Protein AF-A0A321LEB4-F1 (afdb_monomer)

Structure (mmCIF, N/CA/C/O backbone):
data_AF-A0A321LEB4-F1
#
_entry.id   AF-A0A321LEB4-F1
#
loop_
_atom_site.group_PDB
_atom_site.id
_atom_site.type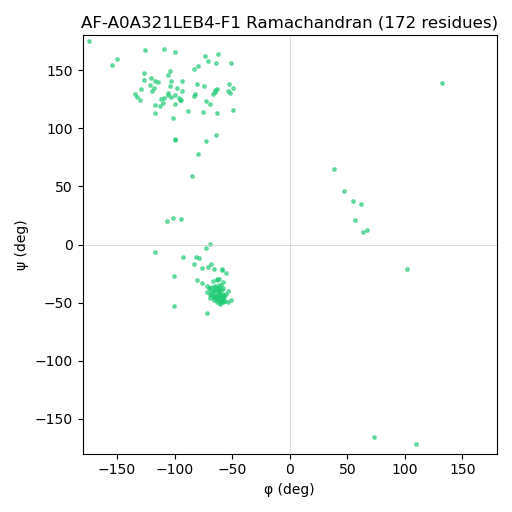_symbol
_atom_site.label_atom_id
_atom_site.label_alt_id
_atom_site.label_comp_id
_atom_site.label_asym_id
_atom_site.label_entity_id
_atom_site.label_seq_id
_atom_site.pdbx_PDB_ins_code
_atom_site.Cartn_x
_atom_site.Cartn_y
_atom_site.Cartn_z
_atom_site.occupancy
_atom_site.B_iso_or_equiv
_atom_site.auth_seq_id
_atom_site.auth_comp_id
_atom_site.auth_asym_id
_atom_site.auth_atom_id
_atom_site.pdbx_PDB_model_num
ATOM 1 N N . MET A 1 1 ? -41.331 -5.964 29.741 1.00 50.44 1 MET A N 1
ATOM 2 C CA . MET A 1 1 ? -40.572 -6.857 28.826 1.00 50.44 1 MET A CA 1
ATOM 3 C C . MET A 1 1 ? -39.712 -6.114 27.788 1.00 50.44 1 MET A C 1
ATOM 5 O O . MET A 1 1 ? -38.635 -6.609 27.484 1.00 50.44 1 MET A O 1
ATOM 9 N N . ALA A 1 2 ? -40.085 -4.915 27.310 1.00 57.81 2 ALA A N 1
ATOM 10 C CA . ALA A 1 2 ? -39.322 -4.155 26.299 1.00 57.81 2 ALA A CA 1
ATOM 11 C C . ALA A 1 2 ? -37.857 -3.811 26.677 1.00 57.81 2 ALA A C 1
ATOM 13 O O . ALA A 1 2 ? -36.951 -4.031 25.876 1.00 57.81 2 ALA A O 1
ATOM 14 N N . LYS A 1 3 ? -37.593 -3.377 27.922 1.00 57.91 3 LYS A N 1
ATOM 15 C CA . LYS A 1 3 ? -36.236 -3.005 28.388 1.00 57.91 3 LYS A CA 1
ATOM 16 C C . LYS A 1 3 ? -35.222 -4.164 28.379 1.00 57.91 3 LYS A C 1
ATOM 18 O O . LYS A 1 3 ? -34.035 -3.940 28.164 1.00 57.91 3 LYS A O 1
ATOM 23 N N . LYS A 1 4 ? -35.676 -5.413 28.573 1.00 61.53 4 LYS A N 1
ATOM 24 C CA . LYS A 1 4 ? -34.812 -6.614 28.557 1.00 61.53 4 LYS A CA 1
ATOM 25 C C . LYS A 1 4 ? -34.299 -6.918 27.140 1.00 61.53 4 LYS A C 1
ATOM 27 O O . LYS A 1 4 ? -33.137 -7.284 26.975 1.00 61.53 4 LYS A O 1
ATOM 32 N N . ASN A 1 5 ? -35.139 -6.698 26.124 1.00 71.56 5 ASN A N 1
ATOM 33 C CA . ASN A 1 5 ? -34.775 -6.869 24.713 1.00 71.56 5 ASN A CA 1
ATOM 34 C C . ASN A 1 5 ? -33.826 -5.774 24.215 1.00 71.56 5 ASN A C 1
ATOM 36 O O . ASN A 1 5 ? -32.919 -6.054 23.431 1.00 71.56 5 ASN A O 1
ATOM 40 N N . GLU A 1 6 ? -33.991 -4.543 24.695 1.00 78.44 6 GLU A N 1
ATOM 41 C CA . GLU A 1 6 ? -33.087 -3.441 24.365 1.00 78.44 6 GLU A CA 1
ATOM 42 C C . GLU A 1 6 ? -31.679 -3.672 24.936 1.00 78.44 6 GLU A C 1
ATOM 44 O O . GLU A 1 6 ? -30.694 -3.587 24.201 1.00 78.44 6 GLU A O 1
ATOM 49 N N . PHE A 1 7 ? -31.582 -4.087 26.204 1.00 83.56 7 PHE A N 1
ATOM 50 C CA . PHE A 1 7 ? -30.306 -4.438 26.833 1.00 83.56 7 PHE A CA 1
ATOM 51 C C . PHE A 1 7 ? -29.596 -5.591 26.112 1.00 83.56 7 PHE A C 1
ATOM 53 O O . PHE A 1 7 ? -28.397 -5.513 25.839 1.00 83.56 7 PHE A O 1
ATOM 60 N N . ALA A 1 8 ? -30.333 -6.642 25.736 1.00 85.06 8 ALA A N 1
ATOM 61 C CA . ALA A 1 8 ? -29.781 -7.754 24.964 1.00 85.06 8 ALA A CA 1
ATOM 62 C C . ALA A 1 8 ? -29.238 -7.296 23.596 1.00 85.06 8 ALA A C 1
ATOM 64 O O . ALA A 1 8 ? -28.175 -7.751 23.160 1.00 85.06 8 ALA A O 1
ATOM 65 N N . ARG A 1 9 ? -29.925 -6.351 22.936 1.00 85.88 9 ARG A N 1
ATOM 66 C CA . ARG A 1 9 ? -29.479 -5.758 21.666 1.00 85.88 9 ARG A CA 1
ATOM 67 C C . ARG A 1 9 ? -28.182 -4.968 21.836 1.00 85.88 9 ARG A C 1
ATOM 69 O O . ARG A 1 9 ? -27.260 -5.159 21.042 1.00 85.88 9 ARG A O 1
ATOM 76 N N . VAL A 1 10 ? -28.085 -4.147 22.882 1.00 86.94 10 VAL A N 1
ATOM 77 C CA . VAL A 1 10 ? -26.872 -3.375 23.197 1.00 86.94 10 VAL A CA 1
ATOM 78 C C . VAL A 1 10 ? -25.701 -4.305 23.513 1.00 86.94 10 VAL A C 1
ATOM 80 O O . VAL A 1 10 ? -24.636 -4.156 22.920 1.00 86.94 10 VAL A O 1
ATOM 83 N N . ILE A 1 11 ? -25.892 -5.326 24.357 1.00 87.31 11 ILE A N 1
ATOM 84 C CA . ILE A 1 11 ? -24.835 -6.298 24.692 1.00 87.31 11 ILE A CA 1
ATOM 85 C C . ILE A 1 11 ? -24.331 -7.019 23.437 1.00 87.31 11 ILE A C 1
ATOM 87 O O . ILE A 1 11 ? -23.121 -7.167 23.248 1.00 87.31 11 ILE A O 1
ATOM 91 N N . ARG A 1 12 ? -25.235 -7.444 22.545 1.00 84.75 12 ARG A N 1
ATOM 92 C CA . ARG A 1 12 ? -24.851 -8.059 21.267 1.00 84.75 12 ARG A CA 1
ATOM 93 C C . ARG A 1 12 ? -24.039 -7.092 20.405 1.00 84.75 12 ARG A C 1
ATOM 95 O O . ARG A 1 12 ? -23.019 -7.494 19.850 1.00 84.75 12 ARG A O 1
ATOM 102 N N . GLN A 1 13 ? -24.459 -5.834 20.311 1.00 86.44 13 GLN A N 1
ATOM 103 C CA . GLN A 1 13 ? -23.752 -4.814 19.540 1.00 86.44 13 GLN A CA 1
ATOM 104 C C . GLN A 1 13 ? -22.354 -4.535 20.106 1.00 86.44 13 GLN A C 1
ATOM 106 O O . GLN A 1 13 ? -21.388 -4.524 19.345 1.00 86.44 13 GLN A O 1
ATOM 111 N N . VAL A 1 14 ? -22.224 -4.402 21.429 1.00 86.38 14 VAL A N 1
ATOM 112 C CA . VAL A 1 14 ? -20.930 -4.229 22.101 1.00 86.38 14 VAL A CA 1
ATOM 113 C C . VAL A 1 14 ? -20.020 -5.421 21.817 1.00 86.38 14 VAL A C 1
ATOM 115 O O . VAL A 1 14 ? -18.898 -5.221 21.371 1.00 86.38 14 VAL A O 1
ATOM 118 N N . ARG A 1 15 ? -20.502 -6.664 21.967 1.00 87.19 15 ARG A N 1
ATOM 119 C CA . ARG A 1 15 ? -19.704 -7.870 21.666 1.00 87.19 15 ARG A CA 1
ATOM 120 C C . ARG A 1 15 ? -19.185 -7.888 20.226 1.00 87.19 15 ARG A C 1
ATOM 122 O O . ARG A 1 15 ? -18.016 -8.205 20.009 1.00 87.19 15 ARG A O 1
ATOM 129 N N . VAL A 1 16 ? -20.027 -7.520 19.257 1.00 83.62 16 VAL A N 1
ATOM 130 C CA . VAL A 1 16 ? -19.623 -7.398 17.846 1.00 83.62 16 VAL A CA 1
ATOM 131 C C . VAL A 1 16 ? -18.531 -6.339 17.694 1.00 83.62 16 VAL A C 1
ATOM 133 O O . VAL A 1 16 ? -17.490 -6.627 17.110 1.00 83.62 16 VAL A O 1
ATOM 136 N N . MET A 1 17 ? -18.716 -5.150 18.273 1.00 82.94 17 MET A N 1
ATOM 137 C CA . MET A 1 17 ? -17.742 -4.056 18.193 1.00 82.94 17 MET A CA 1
ATOM 138 C C . MET A 1 17 ? -16.400 -4.417 18.841 1.00 82.94 17 MET A C 1
ATOM 140 O O . MET A 1 17 ? -15.348 -4.160 18.257 1.00 82.94 17 MET A O 1
ATOM 144 N N . THR A 1 18 ? -16.410 -5.064 20.008 1.00 82.56 18 THR A N 1
ATOM 145 C CA . THR A 1 18 ? -15.187 -5.497 20.697 1.00 82.56 18 THR A CA 1
ATOM 146 C C . THR A 1 18 ? -14.449 -6.574 19.898 1.00 82.56 18 THR A C 1
ATOM 148 O O . THR A 1 18 ? -13.221 -6.535 19.795 1.00 82.56 18 THR A O 1
ATOM 151 N N . GLY A 1 19 ? -15.184 -7.504 19.277 1.00 80.75 19 GLY A N 1
ATOM 152 C CA . GLY A 1 19 ? -14.623 -8.513 18.376 1.00 80.75 19 GLY A CA 1
ATOM 153 C C . GLY A 1 19 ? -14.011 -7.910 17.107 1.00 80.75 19 GLY A C 1
ATOM 154 O O . GLY A 1 19 ? -12.892 -8.268 16.735 1.00 80.75 19 GLY A O 1
ATOM 155 N N . GLU A 1 20 ? -14.695 -6.953 16.471 1.00 81.25 20 GLU A N 1
ATOM 156 C CA . GLU A 1 20 ? -14.175 -6.204 15.316 1.00 81.25 20 GLU A CA 1
ATOM 157 C C . GLU A 1 20 ? -12.897 -5.434 15.681 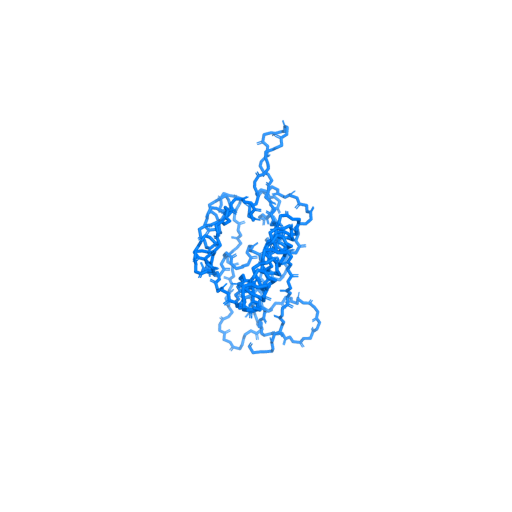1.00 81.25 20 GLU A C 1
ATOM 159 O O . GLU A 1 20 ? -11.892 -5.527 14.973 1.00 81.25 20 GLU A O 1
ATOM 164 N N . ALA A 1 21 ? -12.897 -4.735 16.820 1.00 77.75 21 ALA A N 1
ATOM 165 C CA . ALA A 1 21 ? -11.741 -3.988 17.306 1.00 77.75 21 ALA A CA 1
ATOM 166 C C . ALA A 1 21 ? -10.546 -4.899 17.626 1.00 77.75 21 ALA A C 1
ATOM 168 O O . ALA A 1 21 ? -9.397 -4.538 17.370 1.00 77.75 21 ALA A O 1
ATOM 169 N N . ARG A 1 22 ? -10.786 -6.095 18.179 1.00 80.75 22 ARG A N 1
ATOM 170 C CA . ARG A 1 22 ? -9.736 -7.100 18.395 1.00 80.75 22 ARG A CA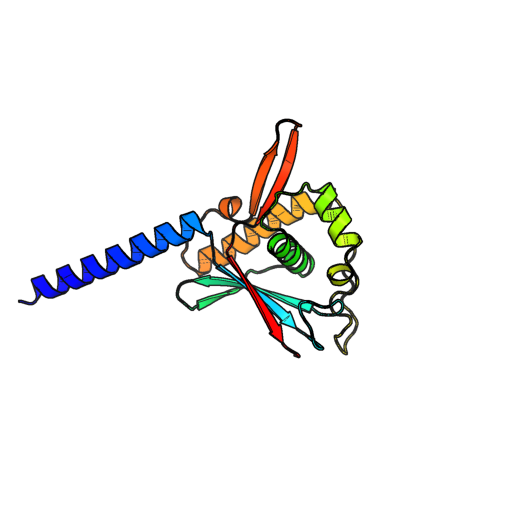 1
ATOM 171 C C . ARG A 1 22 ? -9.134 -7.569 17.068 1.00 80.75 22 ARG A C 1
ATOM 173 O O . ARG A 1 22 ? -7.919 -7.485 16.912 1.00 80.75 22 ARG A O 1
ATOM 180 N N . ARG A 1 23 ? -9.964 -7.952 16.090 1.00 79.56 23 ARG A N 1
ATOM 181 C CA . ARG A 1 23 ? -9.484 -8.374 14.761 1.00 79.56 23 ARG A CA 1
ATOM 182 C C . ARG A 1 23 ? -8.671 -7.283 14.069 1.00 79.56 23 ARG A C 1
ATOM 184 O O . ARG A 1 23 ? -7.582 -7.561 13.586 1.00 79.56 23 ARG A O 1
ATOM 191 N N . LEU A 1 24 ? -9.145 -6.035 14.076 1.00 79.88 24 LEU A N 1
ATOM 192 C CA . LEU A 1 24 ? -8.410 -4.909 13.487 1.00 79.88 24 LEU A CA 1
ATOM 193 C C . LEU A 1 24 ? -7.038 -4.692 14.144 1.00 79.88 24 LEU A C 1
ATOM 195 O O . LEU A 1 24 ? -6.079 -4.343 13.456 1.00 79.88 24 LEU A O 1
ATOM 199 N N . ARG A 1 25 ? -6.914 -4.928 15.457 1.00 77.19 25 ARG A N 1
ATOM 200 C CA . ARG A 1 25 ? -5.625 -4.846 16.167 1.00 77.19 25 ARG A CA 1
ATOM 201 C C . ARG A 1 25 ? -4.667 -5.970 15.766 1.00 77.19 25 ARG A C 1
ATOM 203 O O . ARG A 1 25 ? -3.485 -5.699 15.528 1.00 77.19 25 ARG A O 1
ATOM 210 N N . GLU A 1 26 ? -5.177 -7.195 15.664 1.00 78.38 26 GLU A N 1
ATOM 211 C CA . GLU A 1 26 ? -4.403 -8.398 15.335 1.00 78.38 26 GLU A CA 1
ATOM 212 C C . GLU A 1 26 ? -3.977 -8.410 13.857 1.00 78.38 26 GLU A C 1
ATOM 214 O O . GLU A 1 26 ? -2.785 -8.389 13.555 1.00 78.38 26 GLU A O 1
ATOM 219 N N . THR A 1 27 ? -4.932 -8.360 12.924 1.00 73.50 27 THR A N 1
ATOM 220 C CA . THR A 1 27 ? -4.675 -8.549 11.484 1.00 73.50 27 THR A CA 1
ATOM 221 C C . THR A 1 27 ? -4.422 -7.252 10.717 1.00 73.50 27 THR A C 1
ATOM 223 O O . THR A 1 27 ? -4.019 -7.288 9.555 1.00 73.50 27 THR A O 1
ATOM 226 N N . GLY A 1 28 ? -4.670 -6.096 11.336 1.00 83.94 28 GLY A N 1
ATOM 227 C CA . GLY A 1 28 ? -4.731 -4.821 10.625 1.00 83.94 28 GLY A CA 1
ATOM 228 C C . GLY A 1 28 ? -6.010 -4.686 9.796 1.00 83.94 28 GLY A C 1
ATOM 229 O O . GLY A 1 28 ? -6.976 -5.439 9.962 1.00 83.94 28 GLY A O 1
ATOM 230 N N . ILE A 1 29 ? -6.019 -3.702 8.898 1.00 91.31 29 ILE A N 1
ATOM 231 C CA . ILE A 1 29 ? -7.137 -3.483 7.976 1.00 91.31 29 ILE A CA 1
ATOM 232 C C . ILE A 1 29 ? -7.195 -4.582 6.908 1.00 91.31 29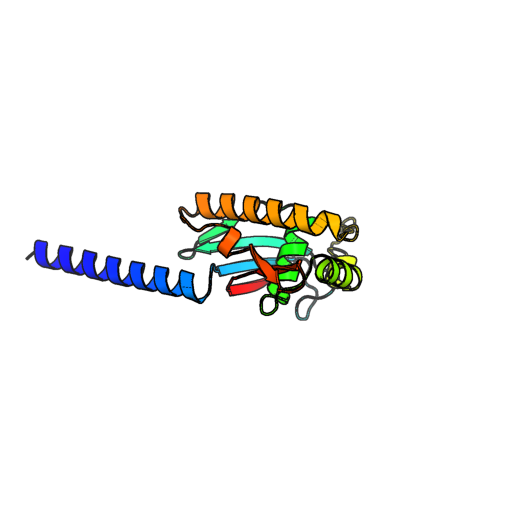 ILE A C 1
ATOM 234 O O . ILE A 1 29 ? -6.195 -5.237 6.618 1.00 91.31 29 ILE A O 1
ATOM 238 N N . ARG A 1 30 ? -8.368 -4.773 6.300 1.00 94.81 30 ARG A N 1
ATOM 239 C CA . ARG A 1 30 ? -8.508 -5.624 5.114 1.00 94.81 30 ARG A CA 1
ATOM 240 C C . ARG A 1 30 ? -8.395 -4.781 3.859 1.00 94.81 30 ARG A C 1
ATOM 242 O O . ARG A 1 30 ? -9.071 -3.758 3.756 1.00 94.81 30 ARG A O 1
ATOM 249 N N . LEU A 1 31 ? -7.579 -5.237 2.923 1.00 96.50 31 LEU A N 1
ATOM 250 C CA . LEU A 1 31 ? -7.367 -4.616 1.630 1.00 96.50 31 LEU A CA 1
ATOM 251 C C . LEU A 1 31 ? -7.817 -5.540 0.511 1.00 96.50 31 LEU A C 1
ATOM 253 O O . LEU A 1 31 ? -7.581 -6.748 0.552 1.00 96.50 31 LEU A O 1
ATOM 257 N N . LEU A 1 32 ? -8.435 -4.937 -0.494 1.00 97.38 32 LEU A N 1
ATOM 258 C CA . LEU A 1 32 ? -8.671 -5.540 -1.792 1.00 97.38 32 LEU A CA 1
ATOM 259 C C . LEU A 1 32 ? -7.809 -4.801 -2.808 1.00 97.38 32 LEU A C 1
ATOM 261 O O . LEU A 1 32 ? -7.901 -3.577 -2.913 1.00 97.38 32 LEU A O 1
ATOM 265 N N . ILE A 1 33 ? -6.983 -5.534 -3.542 1.00 97.12 33 ILE A N 1
ATOM 266 C CA . ILE A 1 33 ? -6.231 -5.011 -4.679 1.00 97.12 33 ILE A CA 1
ATOM 267 C C . ILE A 1 33 ? -6.832 -5.642 -5.927 1.00 97.12 33 ILE A C 1
ATOM 269 O O . ILE A 1 33 ? -6.910 -6.867 -6.017 1.00 97.12 33 ILE A O 1
ATOM 273 N N . ARG A 1 34 ? -7.309 -4.810 -6.857 1.00 95.94 34 ARG A N 1
ATOM 274 C CA . ARG A 1 34 ? -7.835 -5.304 -8.134 1.00 95.94 34 ARG A CA 1
ATOM 275 C C . ARG A 1 34 ? -6.789 -5.149 -9.213 1.00 95.94 34 ARG A C 1
ATOM 277 O O . ARG A 1 34 ? -6.255 -4.051 -9.390 1.00 95.94 34 ARG A O 1
ATOM 284 N N . HIS A 1 35 ? -6.537 -6.234 -9.922 1.00 94.19 35 HIS A N 1
ATOM 285 C CA . HIS A 1 35 ? -5.769 -6.253 -11.152 1.00 94.19 35 HIS A CA 1
ATOM 286 C C . HIS A 1 35 ? -6.726 -6.436 -12.332 1.00 94.19 35 HIS A C 1
ATOM 288 O O . HIS A 1 35 ? -7.745 -7.113 -12.194 1.00 94.19 35 HIS A O 1
ATOM 294 N N . ARG A 1 36 ? -6.409 -5.817 -13.467 1.00 90.62 36 ARG A N 1
ATOM 295 C CA . ARG A 1 36 ? -7.140 -5.952 -14.731 1.00 90.62 36 ARG A CA 1
ATOM 296 C C . ARG A 1 36 ? -6.218 -6.372 -15.873 1.00 90.62 36 ARG A C 1
ATOM 298 O O . ARG A 1 36 ? -4.997 -6.264 -15.743 1.00 90.62 36 ARG A O 1
ATOM 305 N N . PHE A 1 37 ? -6.806 -6.776 -16.999 1.00 89.12 37 PHE A N 1
ATOM 306 C CA . PHE A 1 37 ? -6.105 -7.365 -18.152 1.00 89.12 37 PHE A CA 1
ATOM 307 C C . PHE A 1 37 ? -5.393 -8.679 -17.815 1.00 89.12 37 PHE A C 1
ATOM 309 O O . PHE A 1 37 ? -4.313 -8.987 -18.330 1.00 89.12 37 PHE A O 1
ATOM 316 N N . TRP A 1 38 ? -6.016 -9.446 -16.926 1.00 86.31 38 TRP A N 1
ATOM 317 C CA . TRP A 1 38 ? -5.606 -10.796 -16.590 1.00 86.31 38 TRP A CA 1
ATOM 318 C C . TRP A 1 38 ? -5.758 -11.723 -17.802 1.00 86.31 38 TRP A C 1
ATOM 320 O O . TRP A 1 38 ? -6.796 -11.709 -18.459 1.00 86.31 38 TRP A O 1
ATOM 330 N N . GLN A 1 39 ? -4.723 -12.510 -18.113 1.00 81.06 39 GLN A N 1
ATOM 331 C CA . GLN A 1 39 ? -4.689 -13.373 -19.308 1.00 81.06 39 GLN A CA 1
ATOM 332 C C . GLN A 1 39 ? -4.608 -14.881 -19.005 1.00 81.06 39 GLN A C 1
ATOM 334 O O . GLN A 1 39 ? -4.732 -15.656 -19.952 1.00 81.06 39 GLN A O 1
ATOM 339 N N . ARG A 1 40 ? -4.447 -15.275 -17.722 1.00 74.06 40 ARG A N 1
ATOM 340 C CA . ARG A 1 40 ? -4.440 -16.632 -17.093 1.00 74.06 40 ARG A CA 1
ATOM 341 C C . ARG A 1 40 ? -3.241 -16.780 -16.146 1.00 74.06 40 ARG A C 1
ATOM 343 O O . ARG A 1 40 ? -2.147 -16.402 -16.520 1.00 74.06 40 ARG A O 1
ATOM 350 N N . GLY A 1 41 ? -3.412 -17.391 -14.971 1.00 71.75 41 GLY A N 1
ATOM 351 C CA . GLY A 1 41 ? -2.350 -17.568 -13.955 1.00 71.75 41 GLY A CA 1
ATOM 352 C C . GLY A 1 41 ? -2.563 -16.697 -12.712 1.00 71.75 41 GLY A C 1
ATOM 353 O O . GLY A 1 41 ? -3.617 -16.090 -12.571 1.00 71.75 41 GLY A O 1
ATOM 354 N N . GLU A 1 42 ? -1.600 -16.628 -11.794 1.00 71.06 42 GLU A N 1
ATOM 355 C CA . GLU A 1 42 ? -1.648 -15.688 -10.660 1.00 71.06 42 GLU A CA 1
ATOM 356 C C . GLU A 1 42 ? -0.701 -14.506 -10.925 1.00 71.06 42 GLU A C 1
ATOM 358 O O . GLU A 1 42 ? 0.470 -14.735 -11.220 1.00 71.06 42 GLU A O 1
ATOM 363 N N . CYS A 1 43 ? -1.205 -13.265 -10.822 1.00 74.25 43 CYS A N 1
ATOM 364 C CA . CYS A 1 43 ? -0.451 -11.999 -10.908 1.00 74.25 43 CYS A CA 1
ATOM 365 C C . CYS A 1 43 ? 0.680 -11.981 -11.965 1.00 74.25 43 CYS A C 1
ATOM 367 O O . CYS A 1 43 ? 1.859 -11.870 -11.617 1.00 74.25 43 CYS A O 1
ATOM 369 N N . LEU A 1 44 ? 0.351 -12.085 -13.254 1.00 81.00 44 LEU A N 1
ATOM 370 C CA . LEU A 1 44 ? 1.349 -12.119 -14.324 1.00 81.00 44 LEU A CA 1
ATOM 371 C C . LEU A 1 44 ? 1.834 -10.724 -14.751 1.00 81.00 44 LEU A C 1
ATOM 373 O O . LEU A 1 44 ? 1.074 -9.749 -14.718 1.00 81.00 44 LEU A O 1
ATOM 377 N N . PRO A 1 45 ? 3.085 -10.615 -15.243 1.00 83.06 45 PRO A N 1
ATOM 378 C CA . PRO A 1 45 ? 3.542 -9.417 -15.930 1.00 83.06 45 PRO A CA 1
ATOM 379 C C . PRO A 1 45 ? 2.603 -9.011 -17.065 1.00 83.06 45 PRO A C 1
ATOM 381 O O . PRO A 1 45 ? 2.129 -9.851 -17.828 1.00 83.06 45 PRO A O 1
ATOM 384 N N . GLY A 1 46 ? 2.351 -7.709 -17.186 1.00 81.69 46 GLY A N 1
ATOM 385 C CA . GLY A 1 46 ? 1.415 -7.167 -18.170 1.00 81.69 46 GLY A CA 1
ATOM 386 C C . GLY A 1 46 ? 0.054 -6.779 -17.609 1.00 81.69 46 GLY A C 1
ATOM 387 O O . GLY A 1 46 ? -0.604 -5.919 -18.199 1.00 81.69 46 GLY A O 1
ATOM 388 N N . GLU A 1 47 ? -0.346 -7.327 -16.460 1.00 87.75 47 GLU A N 1
ATOM 389 C CA . GLU A 1 47 ? -1.550 -6.888 -15.751 1.00 87.75 47 GLU A CA 1
ATOM 390 C C . GLU A 1 47 ? -1.427 -5.439 -15.262 1.00 87.75 47 GLU A C 1
ATOM 392 O O . GLU A 1 47 ? -0.334 -4.903 -15.045 1.00 87.75 47 GLU A O 1
ATOM 397 N N . GLU A 1 48 ? -2.573 -4.789 -15.060 1.00 90.94 48 GLU A N 1
ATOM 398 C CA . GLU A 1 48 ? -2.632 -3.482 -14.419 1.00 90.94 48 GLU A CA 1
ATOM 399 C C . GLU A 1 48 ? -3.240 -3.566 -13.020 1.00 90.94 48 GLU A C 1
ATOM 401 O O . GLU A 1 48 ? -4.393 -3.947 -12.860 1.00 90.94 48 GLU A O 1
ATOM 406 N N . VAL A 1 49 ? -2.528 -3.052 -12.011 1.00 93.31 49 VAL A N 1
ATOM 407 C CA . VAL A 1 49 ? -3.125 -2.686 -10.717 1.00 93.31 49 VAL A CA 1
ATOM 408 C C . VAL A 1 49 ? -4.140 -1.546 -10.893 1.00 93.31 49 VAL A C 1
ATOM 410 O O . VAL A 1 49 ? -3.789 -0.362 -10.864 1.00 93.31 49 VAL A O 1
ATOM 413 N N . LEU A 1 50 ? -5.416 -1.898 -11.049 1.00 94.38 50 LEU A N 1
ATOM 414 C CA . LEU A 1 50 ? -6.526 -0.965 -11.235 1.00 94.38 50 LEU A CA 1
ATOM 415 C C . LEU A 1 50 ? -6.701 -0.065 -10.009 1.00 94.38 50 LEU A C 1
ATOM 417 O O . LEU A 1 50 ? -6.817 1.152 -10.140 1.00 94.38 50 LEU A O 1
ATOM 421 N N . GLY A 1 51 ? -6.665 -0.635 -8.806 1.00 96.50 51 GLY A N 1
ATOM 422 C CA . GLY A 1 51 ? -6.896 0.131 -7.587 1.00 96.50 51 GLY A CA 1
ATOM 423 C C . GLY A 1 51 ? -6.688 -0.656 -6.305 1.00 96.50 51 GLY A C 1
ATOM 424 O O . GLY A 1 51 ? -6.442 -1.862 -6.315 1.00 96.50 51 GLY A O 1
ATOM 425 N N . VAL A 1 52 ? -6.806 0.064 -5.191 1.00 98.12 52 VAL A N 1
ATOM 426 C CA . VAL A 1 52 ? -6.725 -0.476 -3.833 1.00 98.12 52 VAL A CA 1
ATOM 427 C C . VAL A 1 52 ? -7.939 0.017 -3.053 1.00 98.12 52 VAL A C 1
ATOM 429 O O . VAL A 1 52 ? -8.253 1.206 -3.091 1.00 98.12 52 VAL A O 1
ATOM 432 N N . TRP A 1 53 ? -8.598 -0.877 -2.319 1.00 98.31 53 TRP A N 1
ATOM 433 C CA . TRP A 1 53 ? -9.752 -0.565 -1.477 1.00 98.31 53 TRP A CA 1
ATOM 434 C C . TRP A 1 53 ? -9.541 -1.053 -0.048 1.00 98.31 53 TRP A C 1
ATOM 436 O O . TRP A 1 53 ? -9.034 -2.153 0.174 1.00 98.31 53 TRP A O 1
ATOM 446 N N . VAL A 1 54 ? -9.993 -0.264 0.927 1.00 97.00 54 VAL A N 1
ATOM 447 C CA . VAL A 1 54 ? -10.184 -0.720 2.308 1.00 97.00 54 VAL A CA 1
ATOM 448 C C . VAL A 1 54 ? -11.541 -1.405 2.415 1.00 97.00 54 VAL A C 1
ATOM 450 O O . VAL A 1 54 ? -12.563 -0.829 2.051 1.00 97.00 54 VAL A O 1
ATOM 453 N N . ILE A 1 55 ? -11.562 -2.625 2.948 1.00 95.38 55 ILE A N 1
ATOM 454 C CA . ILE A 1 55 ? -12.787 -3.405 3.137 1.00 95.38 55 ILE A CA 1
ATOM 455 C C . ILE A 1 55 ? -13.224 -3.329 4.597 1.00 95.38 55 ILE A C 1
ATOM 457 O O . ILE A 1 55 ? -12.633 -3.957 5.484 1.00 95.38 55 ILE A O 1
ATOM 461 N N . TYR A 1 56 ? -14.318 -2.614 4.852 1.00 92.19 56 TYR A N 1
ATOM 462 C CA . TYR A 1 56 ? -14.889 -2.474 6.188 1.00 92.19 56 TYR A CA 1
ATOM 463 C C . TYR A 1 56 ? -16.404 -2.674 6.161 1.00 92.19 56 TYR A C 1
ATOM 465 O O . TYR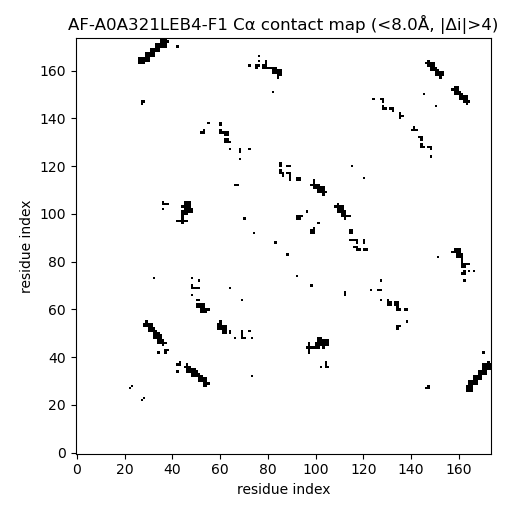 A 1 56 ? -17.104 -2.100 5.335 1.00 92.19 56 TYR A O 1
ATOM 473 N N . ARG A 1 57 ? -16.916 -3.543 7.046 1.00 88.25 57 ARG A N 1
ATOM 474 C CA . ARG A 1 57 ? -18.349 -3.900 7.139 1.00 88.25 57 ARG A CA 1
ATOM 475 C C . ARG A 1 57 ? -19.011 -4.222 5.786 1.00 88.25 57 ARG A C 1
ATOM 477 O O . ARG A 1 57 ? -20.111 -3.765 5.506 1.00 88.25 57 ARG A O 1
ATOM 484 N N . ARG A 1 58 ? -18.327 -5.032 4.961 1.00 87.81 58 ARG A N 1
ATOM 485 C CA . ARG A 1 58 ? -18.741 -5.448 3.598 1.00 87.81 58 ARG A CA 1
ATOM 486 C C . ARG A 1 58 ? -18.844 -4.310 2.572 1.00 87.81 58 ARG A C 1
ATOM 488 O O . ARG A 1 58 ? -19.343 -4.535 1.479 1.00 87.81 58 ARG A O 1
ATOM 495 N N . ARG A 1 59 ? -18.360 -3.116 2.908 1.00 94.00 59 ARG A N 1
ATOM 496 C CA . ARG A 1 59 ? -18.230 -1.993 1.983 1.00 94.00 59 ARG A CA 1
ATOM 497 C C . ARG A 1 59 ? -16.775 -1.822 1.580 1.00 94.00 59 ARG A C 1
ATOM 499 O O . ARG A 1 59 ? -15.868 -2.121 2.362 1.00 94.00 59 ARG A O 1
ATOM 506 N N . GLU A 1 60 ? -16.588 -1.334 0.366 1.00 96.94 60 GLU A N 1
ATOM 507 C CA . GLU A 1 60 ? -15.284 -1.026 -0.203 1.00 96.94 60 GLU A CA 1
ATOM 508 C C . GLU A 1 60 ? -15.103 0.487 -0.229 1.00 96.94 60 GLU A C 1
ATOM 510 O O . GLU A 1 60 ? -15.971 1.208 -0.716 1.00 96.94 60 GLU A O 1
ATOM 515 N N . PHE A 1 61 ? -13.981 0.960 0.301 1.00 97.75 61 PHE A N 1
ATOM 516 C 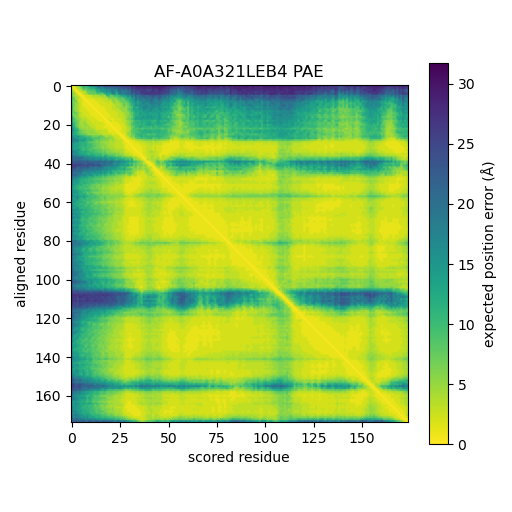CA . PHE A 1 61 ? -13.622 2.373 0.329 1.00 97.75 61 PHE A CA 1
ATOM 517 C C . PHE A 1 61 ? -12.357 2.549 -0.499 1.00 97.75 61 PHE A C 1
ATOM 519 O O . PHE A 1 61 ? -11.309 1.999 -0.149 1.00 97.75 61 PHE A O 1
ATOM 526 N N . ALA A 1 62 ? -12.466 3.248 -1.627 1.00 97.94 62 ALA A N 1
ATOM 527 C CA . ALA A 1 62 ? -11.352 3.413 -2.550 1.00 97.94 62 ALA A CA 1
ATOM 528 C C . ALA A 1 62 ? -10.227 4.216 -1.889 1.00 97.94 62 ALA A C 1
ATOM 530 O O . ALA A 1 62 ? -10.456 5.261 -1.283 1.00 97.94 62 ALA A O 1
ATOM 531 N N . VAL A 1 63 ? -8.992 3.736 -2.017 1.00 98.19 63 VAL A N 1
ATOM 532 C CA . VAL A 1 63 ? -7.812 4.484 -1.590 1.00 98.19 63 VAL A CA 1
ATOM 533 C C . VAL A 1 63 ? -7.372 5.355 -2.770 1.00 98.19 63 VAL A C 1
ATOM 535 O O . VAL A 1 63 ? -6.978 4.806 -3.801 1.00 98.19 63 VAL A O 1
ATOM 538 N N . PRO A 1 64 ? -7.426 6.697 -2.665 1.00 97.25 64 PRO A N 1
ATOM 539 C CA . PRO A 1 64 ? -7.087 7.586 -3.773 1.00 97.25 64 PRO A CA 1
ATOM 540 C C . PRO A 1 64 ? -5.570 7.596 -3.996 1.00 97.25 64 PRO A C 1
ATOM 542 O O . PRO A 1 64 ? -4.833 8.381 -3.397 1.00 97.25 64 PRO A O 1
ATOM 545 N N . LEU A 1 65 ? -5.093 6.679 -4.839 1.00 96.31 65 LEU A N 1
ATOM 546 C CA . LEU A 1 65 ? -3.677 6.453 -5.116 1.00 96.31 65 LEU A CA 1
ATOM 547 C C . LEU A 1 65 ? -3.357 6.719 -6.590 1.00 96.31 65 LEU A C 1
ATOM 549 O O . LEU A 1 65 ? -4.030 6.224 -7.495 1.00 96.31 65 LEU A O 1
ATOM 553 N N . SER A 1 66 ? -2.259 7.436 -6.842 1.00 93.62 66 SER A N 1
ATOM 554 C CA . SER A 1 66 ? -1.665 7.502 -8.181 1.00 93.62 66 SER A CA 1
ATOM 555 C C . SER A 1 66 ? -1.196 6.115 -8.632 1.00 93.62 66 SER A C 1
ATOM 557 O O . SER A 1 66 ? -1.019 5.218 -7.808 1.00 93.62 66 SER A O 1
ATOM 559 N N . LEU A 1 67 ? -0.941 5.926 -9.932 1.00 91.06 67 LEU A N 1
ATOM 560 C CA . LEU A 1 67 ? -0.437 4.647 -10.452 1.00 91.06 67 LEU A CA 1
ATOM 561 C C . LEU A 1 67 ? 0.797 4.148 -9.680 1.00 91.06 67 LEU A C 1
ATOM 563 O O . LEU A 1 67 ? 0.823 3.021 -9.195 1.00 91.06 67 LEU A O 1
ATOM 567 N N . ARG A 1 68 ? 1.782 5.025 -9.468 1.00 92.06 68 ARG A N 1
ATOM 568 C CA . ARG A 1 68 ? 3.007 4.693 -8.729 1.00 92.06 68 ARG A CA 1
ATOM 569 C C . ARG A 1 68 ? 2.725 4.211 -7.299 1.00 92.06 68 ARG A C 1
ATOM 571 O O . ARG A 1 68 ? 3.403 3.315 -6.805 1.00 92.06 68 ARG A O 1
ATOM 578 N N . LEU A 1 69 ? 1.732 4.798 -6.635 1.00 95.38 69 LEU A N 1
ATOM 579 C CA . LEU A 1 69 ? 1.324 4.416 -5.283 1.00 95.38 69 LEU A CA 1
ATOM 580 C C . LEU A 1 69 ? 0.507 3.117 -5.268 1.00 95.38 69 LEU A C 1
ATOM 582 O O . LEU A 1 69 ? 0.646 2.336 -4.329 1.00 95.38 69 LEU A O 1
ATOM 586 N N . ARG A 1 70 ? -0.299 2.855 -6.305 1.00 95.62 70 ARG A N 1
ATOM 587 C CA . ARG A 1 70 ? -0.988 1.568 -6.493 1.00 95.62 70 ARG A CA 1
ATOM 588 C C . ARG A 1 70 ? 0.032 0.434 -6.615 1.00 95.62 70 ARG A C 1
ATOM 590 O O . ARG A 1 70 ? -0.022 -0.505 -5.829 1.00 95.62 70 ARG A O 1
ATOM 597 N N . LEU A 1 71 ? 1.021 0.596 -7.496 1.00 94.19 71 LEU A N 1
ATOM 598 C CA . LEU A 1 71 ? 2.117 -0.361 -7.687 1.00 94.19 71 LEU A CA 1
ATOM 599 C C . LEU A 1 71 ? 2.930 -0.596 -6.411 1.00 94.19 71 LEU A C 1
ATOM 601 O O . LEU A 1 71 ? 3.185 -1.733 -6.034 1.00 94.19 71 LEU A O 1
ATOM 605 N N . LEU A 1 72 ? 3.306 0.475 -5.707 1.00 95.75 72 LEU A N 1
ATOM 606 C CA . LEU A 1 72 ? 4.026 0.347 -4.440 1.00 95.75 72 LEU A CA 1
ATOM 607 C C . LEU A 1 72 ? 3.191 -0.379 -3.377 1.00 95.75 72 LEU A C 1
ATOM 609 O O . LEU A 1 72 ? 3.733 -1.149 -2.590 1.00 95.75 72 LEU A O 1
ATOM 613 N N . THR A 1 73 ? 1.880 -0.137 -3.337 1.00 97.00 73 THR A N 1
ATOM 614 C CA . THR A 1 73 ? 0.984 -0.815 -2.390 1.00 97.00 73 THR A CA 1
ATOM 615 C C . THR A 1 73 ? 0.895 -2.305 -2.683 1.00 97.00 73 THR A C 1
ATOM 617 O O . THR A 1 73 ? 0.988 -3.099 -1.751 1.00 97.00 73 THR A O 1
ATOM 620 N N . ASP A 1 74 ? 0.761 -2.674 -3.957 1.00 96.19 74 ASP A N 1
ATOM 621 C CA . ASP A 1 74 ? 0.760 -4.065 -4.409 1.00 96.19 74 ASP A CA 1
ATOM 622 C C . ASP A 1 74 ? 2.076 -4.777 -4.052 1.00 96.19 74 ASP A C 1
ATOM 624 O O . ASP A 1 74 ? 2.062 -5.813 -3.383 1.00 96.19 74 ASP A O 1
ATOM 628 N N . PHE A 1 75 ? 3.214 -4.125 -4.313 1.00 95.38 75 PHE A N 1
ATOM 629 C CA . PHE A 1 75 ? 4.529 -4.627 -3.912 1.00 95.38 75 PHE A CA 1
ATOM 630 C C . PHE A 1 75 ? 4.644 -4.853 -2.404 1.00 95.38 75 PHE A C 1
ATOM 632 O O . PHE A 1 75 ? 5.094 -5.911 -1.953 1.00 95.38 75 PHE A O 1
ATOM 639 N N . LEU A 1 76 ? 4.240 -3.870 -1.596 1.00 96.25 76 LEU A N 1
ATOM 640 C CA . LEU A 1 76 ? 4.281 -3.996 -0.140 1.00 96.25 76 LEU A CA 1
ATOM 641 C C . LEU A 1 76 ? 3.307 -5.062 0.376 1.00 96.25 76 LEU A C 1
ATOM 643 O O . LEU A 1 76 ? 3.591 -5.691 1.392 1.00 96.25 76 LEU A O 1
ATOM 647 N N . ALA A 1 77 ? 2.176 -5.270 -0.297 1.00 95.62 77 ALA A N 1
ATOM 648 C CA . ALA A 1 77 ? 1.203 -6.296 0.048 1.00 95.62 77 ALA A CA 1
ATOM 649 C C . ALA A 1 77 ? 1.733 -7.713 -0.208 1.00 95.62 77 ALA A C 1
ATOM 651 O O . ALA A 1 77 ? 1.578 -8.589 0.655 1.00 95.62 77 ALA A O 1
ATOM 652 N N . ALA A 1 78 ? 2.403 -7.922 -1.345 1.00 94.50 78 ALA A N 1
ATOM 653 C CA . ALA A 1 78 ? 3.071 -9.179 -1.673 1.00 94.50 78 ALA A CA 1
ATOM 654 C C . ALA A 1 78 ? 4.183 -9.507 -0.659 1.00 94.50 78 ALA A C 1
ATOM 656 O O . ALA A 1 78 ? 4.352 -10.656 -0.259 1.00 94.50 78 ALA A O 1
ATOM 657 N N . HIS A 1 79 ? 4.871 -8.483 -0.143 1.00 94.88 79 HIS A N 1
ATOM 658 C CA . HIS A 1 79 ? 6.008 -8.627 0.775 1.00 94.88 79 HIS A CA 1
ATOM 659 C C . HIS A 1 79 ? 5.706 -8.255 2.235 1.00 94.88 79 HIS A C 1
ATOM 661 O O . HIS A 1 79 ? 6.615 -7.980 3.017 1.00 94.88 79 HIS A O 1
ATOM 667 N N . ARG A 1 80 ? 4.431 -8.248 2.633 1.00 92.75 80 ARG A N 1
ATOM 668 C CA . ARG A 1 80 ? 3.957 -7.705 3.923 1.00 92.75 80 ARG A CA 1
ATOM 669 C C . ARG A 1 80 ? 4.557 -8.347 5.180 1.00 92.75 80 ARG A C 1
ATOM 671 O O . ARG A 1 80 ? 4.532 -7.742 6.250 1.00 92.75 80 ARG A O 1
ATOM 678 N N . HIS A 1 81 ? 5.074 -9.568 5.061 1.00 90.12 81 HIS A N 1
ATOM 679 C CA . HIS A 1 81 ? 5.606 -10.345 6.181 1.00 90.12 81 HIS A CA 1
ATOM 680 C C . HIS A 1 81 ? 6.989 -9.875 6.648 1.00 90.12 81 HIS A C 1
ATOM 682 O O . HIS A 1 81 ? 7.360 -10.152 7.785 1.00 90.12 81 HIS A O 1
ATOM 688 N N . VAL A 1 82 ? 7.733 -9.143 5.810 1.00 89.94 82 VAL A N 1
ATOM 689 C CA . VAL A 1 82 ? 9.103 -8.710 6.113 1.00 89.94 82 VAL A CA 1
ATOM 690 C C . VAL A 1 82 ? 9.267 -7.225 5.800 1.00 89.94 82 VAL A C 1
ATOM 692 O O . VAL A 1 82 ? 8.985 -6.771 4.693 1.00 89.94 82 VAL A O 1
ATOM 695 N N . GLY A 1 83 ? 9.748 -6.459 6.782 1.00 93.62 83 GLY A N 1
ATOM 696 C CA . GLY A 1 83 ? 10.116 -5.058 6.584 1.00 93.62 83 GLY A CA 1
ATOM 697 C C . GLY A 1 83 ? 11.314 -4.917 5.651 1.00 93.62 83 GLY A C 1
ATOM 698 O O . GLY A 1 83 ? 12.343 -5.551 5.870 1.00 93.62 83 GLY A O 1
ATOM 699 N N . GLN A 1 84 ? 11.195 -4.057 4.640 1.00 95.25 84 GLN A N 1
ATOM 700 C CA . GLN A 1 84 ? 12.244 -3.819 3.645 1.00 95.25 84 GLN A CA 1
ATOM 701 C C . GLN A 1 84 ? 12.680 -2.361 3.639 1.00 95.25 84 GLN A C 1
ATOM 703 O O . GLN A 1 84 ? 11.867 -1.449 3.802 1.00 95.25 84 GLN A O 1
ATOM 708 N N . SER A 1 85 ? 13.966 -2.116 3.429 1.00 95.31 85 SER A N 1
ATOM 709 C CA . SER A 1 85 ? 14.469 -0.753 3.328 1.00 95.31 85 SER A CA 1
ATOM 710 C C . SER A 1 85 ? 14.083 -0.093 2.010 1.00 95.31 85 SER A C 1
ATOM 712 O O . SER A 1 85 ? 13.741 -0.748 1.025 1.00 95.31 85 SER A O 1
ATOM 714 N N . ALA A 1 86 ? 14.165 1.237 1.960 1.00 94.50 86 ALA A N 1
ATOM 715 C CA . ALA A 1 86 ? 13.855 1.977 0.737 1.00 94.50 86 ALA A CA 1
ATOM 716 C C . ALA A 1 86 ? 14.727 1.555 -0.461 1.00 94.50 86 ALA A C 1
ATOM 718 O O . ALA A 1 86 ? 14.258 1.595 -1.596 1.00 94.50 86 ALA A O 1
ATOM 719 N N . GLY A 1 87 ? 15.982 1.158 -0.214 1.00 93.81 87 GLY A N 1
ATOM 720 C CA . GLY A 1 87 ? 16.879 0.659 -1.258 1.00 93.81 87 GLY A CA 1
ATOM 721 C C . GLY A 1 87 ? 16.440 -0.706 -1.782 1.00 93.81 87 GLY A C 1
ATOM 722 O O . GLY A 1 87 ? 16.338 -0.883 -2.991 1.00 93.81 87 GLY A O 1
ATOM 723 N N . GLN A 1 88 ? 16.099 -1.630 -0.879 1.00 95.06 88 GLN A N 1
ATOM 724 C CA . GLN A 1 88 ? 15.607 -2.964 -1.237 1.00 95.06 88 GLN A CA 1
ATOM 725 C C . GLN A 1 88 ? 14.298 -2.897 -2.030 1.00 95.06 88 GLN A C 1
ATOM 727 O O . GLN A 1 88 ? 14.177 -3.552 -3.060 1.00 95.06 88 GLN A O 1
ATOM 732 N N . ILE A 1 89 ? 13.343 -2.068 -1.593 1.00 95.62 89 ILE A N 1
ATOM 733 C CA . ILE A 1 89 ? 12.065 -1.894 -2.299 1.00 95.62 89 ILE A CA 1
ATOM 734 C C . ILE A 1 89 ? 12.310 -1.363 -3.714 1.00 95.62 89 ILE A C 1
ATOM 736 O O . ILE A 1 89 ? 11.817 -1.940 -4.677 1.00 95.62 89 ILE A O 1
ATOM 740 N N . ALA A 1 90 ? 13.102 -0.294 -3.845 1.00 94.56 90 ALA A N 1
ATOM 741 C CA . ALA A 1 90 ? 13.433 0.291 -5.141 1.00 94.56 90 ALA A CA 1
ATOM 742 C C . ALA A 1 90 ? 14.105 -0.728 -6.074 1.00 94.56 90 ALA A C 1
ATOM 744 O O . ALA A 1 90 ? 13.665 -0.902 -7.207 1.00 94.56 90 ALA A O 1
ATOM 745 N N . ALA A 1 91 ? 15.134 -1.431 -5.592 1.00 94.31 91 ALA A N 1
ATOM 746 C CA . ALA A 1 91 ? 15.849 -2.429 -6.380 1.00 94.31 91 ALA A CA 1
ATOM 747 C C . ALA A 1 91 ? 14.910 -3.540 -6.870 1.00 94.31 91 ALA A C 1
ATOM 749 O O . ALA A 1 91 ? 14.883 -3.831 -8.061 1.00 94.31 91 ALA A O 1
ATOM 750 N N . ARG A 1 92 ? 14.088 -4.103 -5.975 1.00 94.06 92 ARG A N 1
ATOM 751 C CA . ARG A 1 92 ? 13.180 -5.210 -6.304 1.00 94.06 92 ARG A CA 1
ATOM 752 C C . ARG A 1 92 ? 12.071 -4.797 -7.267 1.00 94.06 92 ARG A C 1
ATOM 754 O O . ARG A 1 92 ? 11.848 -5.494 -8.246 1.00 94.06 92 ARG A O 1
ATOM 761 N N . MET A 1 93 ? 11.442 -3.640 -7.057 1.00 92.69 93 MET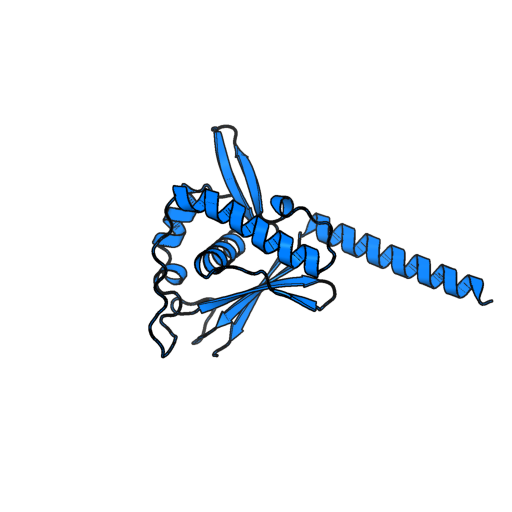 A N 1
ATOM 762 C CA . MET A 1 93 ? 10.441 -3.121 -7.998 1.00 92.69 93 MET A CA 1
ATOM 763 C C . MET A 1 93 ? 11.026 -2.846 -9.392 1.00 92.69 93 MET A C 1
ATOM 765 O O . MET A 1 93 ? 10.308 -2.941 -10.380 1.00 92.69 93 MET A O 1
ATOM 769 N N . ASN A 1 94 ? 12.313 -2.496 -9.485 1.00 91.12 94 ASN A N 1
ATOM 770 C CA . ASN A 1 94 ? 12.960 -2.192 -10.764 1.00 91.12 94 ASN A CA 1
ATOM 771 C C . ASN A 1 94 ? 13.436 -3.435 -11.530 1.00 91.12 94 ASN A C 1
ATOM 773 O O . ASN A 1 94 ? 13.721 -3.311 -12.719 1.00 91.12 94 ASN A O 1
ATOM 777 N N . ILE A 1 95 ? 13.548 -4.602 -10.886 1.00 91.38 95 ILE A N 1
ATOM 778 C CA . ILE A 1 95 ? 13.913 -5.868 -11.550 1.00 91.38 95 ILE A CA 1
ATOM 779 C C . ILE A 1 95 ? 12.699 -6.753 -11.831 1.00 91.38 95 ILE A C 1
ATOM 781 O O . ILE A 1 95 ? 12.726 -7.523 -12.783 1.00 91.38 95 ILE A O 1
ATOM 785 N N . ASP A 1 96 ? 11.642 -6.629 -11.033 1.00 89.75 96 ASP A N 1
ATOM 786 C CA . ASP A 1 96 ? 10.448 -7.458 -11.132 1.00 89.75 96 ASP A CA 1
ATOM 787 C C . ASP A 1 96 ? 9.610 -7.083 -12.369 1.00 89.75 96 ASP A C 1
ATOM 789 O O . ASP A 1 96 ? 9.215 -5.927 -12.575 1.00 89.75 96 ASP A O 1
ATOM 793 N N . GLU A 1 97 ? 9.370 -8.080 -13.225 1.00 88.81 97 GLU A N 1
ATOM 794 C CA . GLU A 1 97 ? 8.699 -7.901 -14.509 1.00 88.81 97 GLU A CA 1
ATOM 795 C C . GLU A 1 97 ? 7.263 -7.405 -14.373 1.00 88.81 97 GLU A C 1
ATOM 797 O O . GLU A 1 97 ? 6.814 -6.656 -15.244 1.00 88.81 97 GLU A O 1
ATOM 802 N N . PHE A 1 98 ? 6.563 -7.750 -13.286 1.00 88.81 98 PHE A N 1
ATOM 803 C CA . PHE A 1 98 ? 5.195 -7.295 -13.057 1.00 88.81 98 PHE A CA 1
ATOM 804 C C . PHE A 1 98 ? 5.121 -5.768 -13.021 1.00 88.81 98 PHE A C 1
ATOM 806 O O . PHE A 1 98 ? 4.295 -5.149 -13.693 1.00 88.81 98 PHE A O 1
ATOM 813 N N . TYR A 1 99 ? 6.049 -5.140 -12.299 1.00 89.12 99 TYR A N 1
ATOM 814 C CA . TYR A 1 99 ? 6.080 -3.685 -12.146 1.00 89.12 99 TYR A CA 1
ATOM 815 C C . TYR A 1 99 ? 6.716 -2.983 -13.348 1.00 89.12 99 TYR A C 1
ATOM 817 O O . TYR A 1 99 ? 6.327 -1.860 -13.672 1.00 89.12 99 TYR A O 1
ATOM 825 N N . ARG A 1 100 ? 7.668 -3.631 -14.033 1.00 86.75 100 ARG A N 1
ATOM 826 C CA . ARG A 1 100 ? 8.302 -3.083 -15.245 1.00 86.75 100 ARG A CA 1
ATOM 827 C C . ARG A 1 100 ? 7.380 -3.092 -16.459 1.00 86.75 100 ARG A C 1
ATOM 829 O O . ARG A 1 100 ? 7.402 -2.149 -17.246 1.00 86.75 100 ARG A O 1
ATOM 836 N N . ARG A 1 101 ? 6.613 -4.169 -16.629 1.00 85.06 101 ARG A N 1
ATOM 837 C CA . ARG A 1 101 ? 5.700 -4.394 -17.759 1.00 85.06 101 ARG A CA 1
ATOM 838 C C . ARG A 1 101 ? 4.252 -4.114 -17.368 1.00 85.06 101 ARG A C 1
ATOM 840 O O . ARG A 1 101 ? 3.338 -4.640 -17.988 1.00 85.06 101 ARG A O 1
ATOM 847 N N . HIS A 1 102 ? 4.032 -3.307 -16.334 1.00 86.88 102 HIS A N 1
ATOM 848 C CA . HIS A 1 102 ? 2.691 -2.977 -15.864 1.00 86.88 102 HIS A CA 1
ATOM 849 C C . HIS A 1 102 ? 1.805 -2.477 -17.014 1.00 86.88 102 HIS A C 1
ATOM 851 O O . HIS A 1 102 ? 2.203 -1.617 -17.805 1.00 86.88 102 HIS A O 1
ATOM 857 N N . GLY A 1 103 ? 0.610 -3.058 -17.120 1.00 84.88 103 GLY A N 1
ATOM 858 C CA . GLY A 1 103 ? -0.393 -2.676 -18.107 1.00 84.88 103 GLY A CA 1
ATOM 859 C C . GLY A 1 103 ? -0.035 -2.974 -19.566 1.00 84.88 103 GLY A C 1
ATOM 860 O O . GLY A 1 103 ? -0.727 -2.466 -20.445 1.00 84.88 103 GLY A O 1
ATOM 861 N N . THR A 1 104 ? 0.999 -3.771 -19.876 1.00 86.62 104 THR A N 1
ATOM 862 C CA . THR A 1 104 ? 1.304 -4.126 -21.280 1.00 86.62 104 THR A CA 1
ATOM 863 C C . THR A 1 104 ? 0.259 -5.037 -21.921 1.00 86.62 104 THR A C 1
ATOM 865 O O . THR A 1 104 ? 0.223 -5.128 -23.142 1.00 86.62 104 THR A O 1
ATOM 868 N N . ASN A 1 105 ? -0.599 -5.689 -21.129 1.00 84.25 105 ASN A N 1
ATOM 869 C CA . ASN A 1 105 ? -1.720 -6.479 -21.648 1.00 84.25 105 ASN A CA 1
ATOM 870 C C . ASN A 1 105 ? -2.905 -5.603 -22.075 1.00 84.25 105 ASN A C 1
ATOM 872 O O . ASN A 1 105 ? -3.832 -6.094 -22.725 1.00 84.25 105 ASN A O 1
ATOM 876 N N . ALA A 1 106 ? -2.898 -4.315 -21.721 1.00 82.25 106 ALA A N 1
ATOM 877 C CA . ALA A 1 106 ? -3.897 -3.381 -22.205 1.00 82.25 106 ALA A CA 1
ATOM 878 C C . ALA A 1 106 ? -3.773 -3.252 -23.731 1.00 82.25 106 ALA A C 1
ATOM 880 O O . ALA A 1 106 ? -2.690 -3.033 -24.265 1.00 82.25 106 ALA A O 1
ATOM 881 N N . LYS A 1 107 ? -4.901 -3.313 -24.450 1.00 71.94 107 LYS A N 1
ATOM 882 C CA . LYS A 1 107 ? -4.949 -3.042 -25.904 1.00 71.94 107 LYS A CA 1
ATOM 883 C C . LYS A 1 107 ? -4.707 -1.560 -26.252 1.00 71.94 107 LYS A C 1
ATOM 885 O O . LYS A 1 107 ? -4.765 -1.178 -27.416 1.00 71.94 107 LYS A O 1
ATOM 890 N N . THR A 1 108 ? -4.481 -0.718 -25.247 1.00 64.50 108 THR A N 1
ATOM 891 C CA . THR A 1 108 ? -4.174 0.712 -25.354 1.00 64.50 108 THR A CA 1
ATOM 892 C C . THR A 1 108 ? -2.712 0.964 -24.973 1.00 64.50 108 THR A C 1
ATOM 894 O O . THR A 1 108 ? -2.032 0.074 -24.473 1.00 64.50 108 THR A O 1
ATOM 897 N N . LYS A 1 109 ? -2.189 2.171 -25.243 1.00 63.22 109 LYS A N 1
ATOM 898 C CA . LYS A 1 109 ? -0.776 2.519 -25.006 1.00 63.22 109 LYS A CA 1
ATOM 899 C C . LYS A 1 109 ? -0.346 2.113 -23.586 1.00 63.22 109 LYS A C 1
ATOM 901 O O . LYS A 1 109 ? -0.877 2.649 -22.615 1.00 63.22 109 LYS A O 1
ATOM 906 N N . ALA A 1 110 ? 0.601 1.177 -23.488 1.00 61.53 110 ALA A N 1
ATOM 907 C CA . ALA A 1 110 ? 1.059 0.625 -22.218 1.00 61.53 110 ALA A CA 1
ATOM 908 C C . ALA A 1 110 ? 1.485 1.739 -21.246 1.00 61.53 110 ALA A C 1
ATOM 910 O O . ALA A 1 110 ? 2.249 2.643 -21.603 1.00 61.53 110 ALA A O 1
ATOM 911 N N . LEU A 1 111 ? 1.000 1.665 -20.006 1.00 65.06 111 LEU A N 1
ATOM 912 C CA . LEU A 1 111 ? 1.372 2.584 -18.933 1.00 65.06 111 LEU A CA 1
ATOM 913 C C . LEU A 1 111 ? 2.726 2.160 -18.359 1.00 65.06 111 LEU A C 1
ATOM 915 O O . LEU A 1 111 ? 2.805 1.558 -17.294 1.00 65.06 111 LEU A O 1
ATOM 919 N N . MET A 1 112 ? 3.814 2.481 -19.058 1.00 59.19 112 MET A N 1
ATOM 920 C CA . MET A 1 112 ? 5.147 2.194 -18.531 1.00 59.19 112 MET A CA 1
ATOM 921 C C . MET A 1 112 ? 5.384 2.983 -17.240 1.00 59.19 112 MET A C 1
ATOM 923 O O . MET A 1 112 ? 5.485 4.213 -17.242 1.00 59.19 112 MET A O 1
ATOM 927 N N . SER A 1 113 ? 5.500 2.275 -16.117 1.00 64.31 113 SER A N 1
ATOM 928 C CA . SER A 1 113 ? 5.962 2.886 -14.879 1.00 64.31 113 SER A CA 1
ATOM 929 C C . SER A 1 113 ? 7.468 3.098 -14.976 1.00 64.31 113 SER A C 1
ATOM 931 O O . SER A 1 113 ? 8.243 2.145 -14.974 1.00 64.31 113 SER A O 1
ATOM 933 N N . SER A 1 114 ? 7.904 4.359 -14.994 1.00 65.06 114 SER A N 1
ATOM 934 C CA . SER A 1 114 ? 9.296 4.701 -14.685 1.00 65.06 114 SER A CA 1
ATOM 935 C C . SER A 1 114 ? 9.696 4.013 -13.372 1.00 65.06 114 SER A C 1
ATOM 937 O O . SER A 1 114 ? 8.927 4.097 -12.403 1.00 65.06 114 SER A O 1
ATOM 939 N N . GLY A 1 115 ? 10.873 3.388 -13.316 1.00 73.25 115 GLY A N 1
ATOM 940 C CA . GLY A 1 115 ? 11.382 2.758 -12.096 1.00 73.25 115 GLY A CA 1
ATOM 941 C C . GLY A 1 115 ? 11.344 3.687 -10.873 1.00 73.25 115 GLY A C 1
ATOM 942 O O . GLY A 1 115 ? 11.318 4.917 -10.995 1.00 73.25 115 GLY A O 1
ATOM 943 N N . MET A 1 116 ? 11.312 3.113 -9.670 1.00 82.62 116 MET A N 1
ATOM 944 C CA . MET A 1 116 ? 11.267 3.892 -8.432 1.00 82.62 116 MET A CA 1
ATOM 945 C C . MET A 1 116 ? 12.669 4.065 -7.854 1.00 82.62 116 MET A C 1
ATOM 947 O O . MET A 1 116 ? 13.377 3.089 -7.619 1.00 82.62 116 MET A O 1
ATOM 951 N N . SER A 1 117 ? 13.078 5.310 -7.598 1.00 86.62 117 SER A N 1
ATOM 952 C CA . SER A 1 117 ? 14.338 5.583 -6.905 1.00 86.62 117 SER A CA 1
ATOM 953 C C . SER A 1 117 ? 14.190 5.393 -5.393 1.00 86.62 117 SER A C 1
ATOM 955 O O . SER A 1 117 ? 13.120 5.610 -4.814 1.00 86.62 117 SER A O 1
ATOM 957 N N . ARG A 1 118 ? 15.297 5.070 -4.714 1.00 87.25 118 ARG A N 1
ATOM 958 C CA . ARG A 1 118 ? 15.356 4.984 -3.243 1.00 87.25 118 ARG A CA 1
ATOM 959 C C . ARG A 1 118 ? 14.853 6.264 -2.562 1.00 87.25 118 ARG A C 1
ATOM 961 O O . ARG A 1 118 ? 14.174 6.191 -1.539 1.00 87.25 118 ARG A O 1
ATOM 968 N N . THR A 1 119 ? 15.190 7.435 -3.102 1.00 86.25 119 THR A N 1
ATOM 969 C CA . THR A 1 119 ? 14.769 8.733 -2.548 1.00 86.25 119 THR A CA 1
ATOM 970 C C . THR A 1 119 ? 13.269 8.958 -2.724 1.00 86.25 119 THR A C 1
ATOM 972 O O . THR A 1 119 ? 12.610 9.443 -1.801 1.00 86.25 119 THR A O 1
ATOM 975 N N . ALA A 1 120 ? 12.700 8.520 -3.852 1.00 89.75 120 ALA A N 1
ATOM 976 C CA . ALA A 1 120 ? 11.268 8.606 -4.105 1.00 89.75 120 ALA A CA 1
ATOM 977 C C . ALA A 1 120 ? 10.453 7.747 -3.129 1.00 89.75 120 ALA A C 1
ATOM 979 O O . ALA A 1 120 ? 9.385 8.188 -2.707 1.00 89.75 120 ALA A O 1
ATOM 980 N N . ILE A 1 121 ? 10.957 6.573 -2.724 1.00 92.62 121 ILE A N 1
ATOM 981 C CA . ILE A 1 121 ? 10.249 5.647 -1.824 1.00 92.62 121 ILE A CA 1
ATOM 982 C C . ILE A 1 121 ? 9.807 6.335 -0.532 1.00 92.62 121 ILE A C 1
ATOM 984 O O . ILE A 1 121 ? 8.633 6.256 -0.184 1.00 92.62 121 ILE A O 1
ATOM 988 N N . LYS A 1 122 ? 10.695 7.066 0.156 1.00 90.31 122 LYS A N 1
ATOM 989 C CA . LYS A 1 122 ? 10.348 7.743 1.422 1.00 90.31 122 LYS A CA 1
ATOM 990 C C . LYS A 1 122 ? 9.162 8.699 1.251 1.00 90.31 122 LYS A C 1
ATOM 992 O O . LYS A 1 122 ? 8.218 8.680 2.039 1.00 90.31 122 LYS A O 1
ATOM 997 N N . GLN A 1 123 ? 9.187 9.493 0.180 1.00 93.31 123 GLN A N 1
ATOM 998 C CA . GLN A 1 123 ? 8.106 10.417 -0.162 1.00 93.31 123 GLN A CA 1
ATOM 999 C C . GLN A 1 123 ? 6.820 9.671 -0.534 1.00 93.31 123 GLN A C 1
ATOM 1001 O O . GLN A 1 123 ? 5.731 10.064 -0.113 1.00 93.31 123 GLN A O 1
ATOM 1006 N N . GLN A 1 124 ? 6.929 8.558 -1.266 1.00 94.75 124 GLN A N 1
ATOM 1007 C CA . GLN A 1 124 ? 5.772 7.727 -1.585 1.00 94.75 124 GLN A CA 1
ATOM 1008 C C . GLN A 1 124 ? 5.150 7.098 -0.331 1.00 94.75 124 GLN A C 1
ATOM 1010 O O . GLN A 1 124 ? 3.931 7.065 -0.244 1.00 94.75 124 GLN A O 1
ATOM 1015 N N . MET A 1 125 ? 5.926 6.694 0.682 1.00 95.75 125 MET A N 1
ATOM 1016 C CA . MET A 1 125 ? 5.376 6.162 1.943 1.00 95.75 125 MET A CA 1
ATOM 1017 C C . MET A 1 125 ? 4.507 7.191 2.676 1.00 95.75 125 MET A C 1
ATOM 1019 O O . MET A 1 125 ? 3.438 6.857 3.187 1.00 95.75 125 MET A O 1
ATOM 1023 N N . MET A 1 126 ? 4.919 8.462 2.687 1.00 95.75 126 MET A N 1
ATOM 1024 C CA . MET A 1 126 ? 4.106 9.542 3.261 1.00 95.75 126 MET A CA 1
ATOM 1025 C C . MET A 1 126 ? 2.820 9.775 2.458 1.00 95.75 12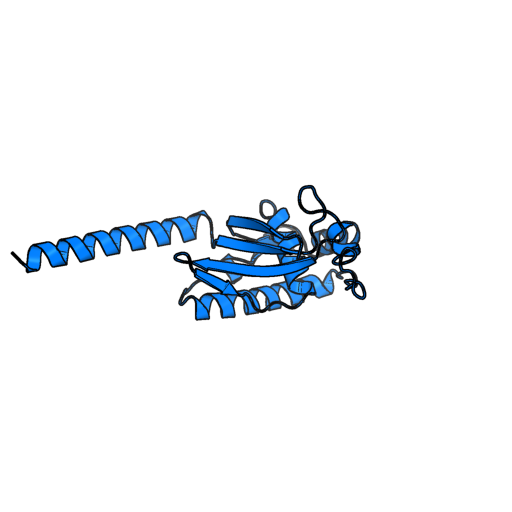6 MET A C 1
ATOM 1027 O O . MET A 1 126 ? 1.742 9.922 3.036 1.00 95.75 126 MET A O 1
ATOM 1031 N N . ARG A 1 127 ? 2.907 9.737 1.124 1.00 97.00 127 ARG A N 1
ATOM 1032 C CA . ARG A 1 127 ? 1.739 9.865 0.238 1.00 97.00 127 ARG A CA 1
ATOM 1033 C C . ARG A 1 127 ? 0.787 8.671 0.352 1.00 97.00 127 ARG A C 1
ATOM 1035 O O . ARG A 1 127 ? -0.423 8.871 0.348 1.00 97.00 127 ARG A O 1
ATOM 1042 N N . LEU A 1 128 ? 1.306 7.456 0.542 1.00 96.94 128 LEU A N 1
ATOM 1043 C CA . LEU A 1 128 ? 0.503 6.265 0.835 1.00 96.94 128 LEU A CA 1
ATOM 1044 C C . LEU A 1 128 ? -0.302 6.446 2.118 1.00 96.94 128 LEU A C 1
ATOM 1046 O O . LEU A 1 128 ? -1.508 6.209 2.128 1.00 96.94 128 LEU A O 1
ATOM 1050 N N . ARG A 1 129 ? 0.338 6.921 3.193 1.00 97.75 129 ARG A N 1
ATOM 1051 C CA . ARG A 1 129 ? -0.350 7.209 4.462 1.00 97.75 129 ARG A CA 1
ATOM 1052 C C . ARG A 1 129 ? -1.459 8.244 4.292 1.00 97.75 129 ARG A C 1
ATOM 1054 O O . ARG A 1 129 ? -2.520 8.088 4.889 1.00 97.75 129 ARG A O 1
ATOM 1061 N N . LEU A 1 130 ? -1.245 9.274 3.471 1.00 97.94 130 LEU A N 1
ATOM 1062 C CA . LEU A 1 130 ? -2.294 10.235 3.118 1.00 97.94 130 LEU A CA 1
ATOM 1063 C C . LEU A 1 130 ? -3.460 9.554 2.383 1.00 97.94 130 LEU A C 1
ATOM 1065 O O . LEU A 1 130 ? -4.602 9.754 2.784 1.00 97.94 130 LEU A O 1
ATOM 1069 N N . GLY A 1 131 ? -3.190 8.719 1.376 1.00 97.75 131 GLY A N 1
ATOM 1070 C CA . GLY A 1 131 ? -4.233 7.964 0.673 1.00 97.75 131 GLY A CA 1
ATOM 1071 C C . GLY A 1 131 ? -5.063 7.100 1.627 1.00 97.75 131 GLY A C 1
ATOM 1072 O O . GLY A 1 131 ? -6.290 7.194 1.646 1.00 97.75 131 GLY A O 1
ATOM 1073 N N . PHE A 1 132 ? -4.404 6.327 2.497 1.00 97.94 132 PHE A N 1
ATOM 1074 C CA . PHE A 1 132 ? -5.096 5.523 3.508 1.00 97.94 132 PHE A CA 1
ATOM 1075 C C . PHE A 1 132 ? -5.896 6.377 4.490 1.00 97.94 132 PHE A C 1
ATOM 1077 O O . PHE A 1 132 ? -7.027 6.026 4.805 1.00 97.94 132 PHE A O 1
ATOM 1084 N N . ARG A 1 133 ? -5.362 7.518 4.939 1.00 97.94 133 ARG A N 1
ATOM 1085 C CA . ARG A 1 133 ? -6.089 8.448 5.818 1.00 97.94 133 ARG A CA 1
ATOM 1086 C C . ARG A 1 133 ? -7.422 8.880 5.218 1.00 97.94 133 ARG A C 1
ATOM 1088 O O . ARG A 1 133 ? -8.411 8.939 5.942 1.00 97.94 133 ARG A O 1
ATOM 1095 N N . LEU A 1 134 ? -7.445 9.181 3.920 1.00 97.88 134 LEU A N 1
ATOM 1096 C CA . LEU A 1 134 ? -8.658 9.604 3.222 1.00 97.88 134 LEU A CA 1
ATOM 1097 C C . LEU A 1 134 ? -9.695 8.472 3.178 1.00 97.88 134 LEU A C 1
ATOM 1099 O O . LEU A 1 134 ? -10.829 8.686 3.604 1.00 97.88 134 LEU A O 1
ATOM 1103 N N . ALA A 1 135 ? -9.288 7.259 2.795 1.00 97.19 135 ALA A N 1
ATOM 1104 C CA . ALA A 1 135 ? -10.181 6.096 2.770 1.00 97.19 135 ALA A CA 1
ATOM 1105 C C . ALA A 1 135 ? -10.705 5.714 4.169 1.00 97.19 135 ALA A C 1
ATOM 1107 O O . ALA A 1 135 ? -11.873 5.370 4.336 1.00 97.19 135 ALA A O 1
ATOM 1108 N N . LEU A 1 136 ? -9.863 5.803 5.204 1.00 96.12 136 LEU A N 1
ATOM 1109 C CA . LEU A 1 136 ? -10.262 5.528 6.589 1.00 96.12 136 LEU A CA 1
ATOM 1110 C C . LEU A 1 136 ? -11.237 6.579 7.119 1.00 96.12 136 LEU A C 1
ATOM 1112 O O . LEU A 1 136 ? -12.201 6.223 7.796 1.00 96.12 136 LEU A O 1
ATOM 1116 N N . LYS A 1 137 ? -11.019 7.858 6.784 1.00 97.00 137 LYS A N 1
ATOM 1117 C CA . LYS A 1 137 ? -11.945 8.944 7.122 1.00 97.00 137 LYS A CA 1
ATOM 1118 C C . LYS A 1 137 ? -13.316 8.699 6.492 1.00 97.00 137 LYS A C 1
ATOM 1120 O O . LYS A 1 137 ? -14.322 8.810 7.187 1.00 97.00 137 LYS A O 1
ATOM 1125 N N . GLU A 1 138 ? -13.355 8.310 5.219 1.00 96.19 138 GLU A N 1
ATOM 1126 C CA . GLU A 1 138 ? -14.595 7.947 4.523 1.00 96.19 138 GLU A CA 1
ATOM 1127 C C . GLU A 1 138 ? -15.289 6.739 5.178 1.00 96.19 138 GLU A C 1
ATOM 1129 O O . GLU A 1 138 ? -16.497 6.757 5.419 1.00 96.19 138 GLU A O 1
ATOM 1134 N N . ALA A 1 139 ? -14.509 5.733 5.582 1.00 92.69 139 ALA A N 1
ATOM 1135 C CA . ALA A 1 139 ? -14.986 4.564 6.319 1.00 92.69 139 ALA A CA 1
ATOM 1136 C C . ALA A 1 139 ? -15.367 4.845 7.787 1.00 92.69 139 ALA A C 1
ATOM 1138 O O . ALA A 1 139 ? -15.832 3.935 8.479 1.00 92.69 139 ALA A O 1
ATOM 1139 N N . ARG A 1 140 ? -15.174 6.082 8.274 1.00 93.31 140 ARG A N 1
ATOM 1140 C CA . ARG A 1 140 ? -15.352 6.500 9.678 1.00 93.31 140 ARG A CA 1
ATOM 1141 C C . ARG A 1 140 ? -14.532 5.656 10.664 1.00 93.31 140 ARG A C 1
ATOM 1143 O O . ARG A 1 140 ? -14.981 5.348 11.767 1.00 93.31 140 ARG A O 1
ATOM 1150 N N . LEU A 1 141 ? -13.324 5.275 10.258 1.00 90.50 141 LEU A N 1
ATOM 1151 C CA . LEU A 1 141 ? -12.360 4.544 11.073 1.00 90.50 141 LEU A CA 1
ATOM 1152 C C . LEU A 1 141 ? -11.316 5.506 11.646 1.00 90.50 141 LEU A C 1
ATOM 1154 O O . LEU A 1 141 ? -10.568 6.136 10.904 1.00 90.50 141 LEU A O 1
ATOM 1158 N N . SER A 1 142 ? -11.214 5.563 12.975 1.00 90.00 142 SER A N 1
ATOM 1159 C CA . SER A 1 142 ? -10.153 6.299 13.681 1.00 90.00 142 SER A CA 1
ATOM 1160 C C . SER A 1 142 ? -8.893 5.434 13.819 1.00 90.00 142 SER A C 1
ATOM 1162 O O . SER A 1 142 ? -8.470 5.072 14.915 1.00 90.00 142 SER A O 1
ATOM 1164 N N . ILE A 1 143 ? -8.343 4.999 12.684 1.00 90.88 143 ILE A N 1
ATOM 1165 C CA . ILE A 1 143 ? -7.095 4.230 12.632 1.00 90.88 143 ILE A CA 1
ATOM 1166 C C . ILE A 1 143 ? -5.997 5.155 12.122 1.00 90.88 143 ILE A C 1
ATOM 1168 O O . ILE A 1 143 ? -6.153 5.789 11.080 1.00 90.88 143 ILE A O 1
ATOM 1172 N N . ASP A 1 144 ? -4.870 5.199 12.829 1.00 93.12 144 ASP A N 1
ATOM 1173 C CA . ASP A 1 144 ? -3.686 5.917 12.369 1.00 93.12 144 ASP A CA 1
ATOM 1174 C C . ASP A 1 144 ? -3.058 5.195 11.151 1.00 93.12 144 ASP A C 1
ATOM 1176 O O . ASP A 1 144 ? -2.646 4.033 11.272 1.00 93.12 144 ASP A O 1
ATOM 1180 N N . PRO A 1 145 ? -2.929 5.855 9.981 1.00 95.31 145 PRO A N 1
ATOM 1181 C CA . PRO A 1 145 ? -2.275 5.292 8.800 1.00 95.31 145 PRO A CA 1
ATOM 1182 C C . PRO A 1 145 ? -0.840 4.799 9.027 1.00 95.31 145 PRO A C 1
ATOM 1184 O O . PRO A 1 145 ? -0.385 3.916 8.296 1.00 95.31 145 PRO A O 1
ATOM 1187 N N . THR A 1 146 ? -0.112 5.319 10.023 1.00 95.31 146 THR A N 1
ATOM 1188 C CA . THR A 1 146 ? 1.237 4.826 10.364 1.00 95.31 146 THR A CA 1
ATOM 1189 C C . THR A 1 146 ? 1.222 3.393 10.903 1.00 95.31 146 THR A C 1
ATOM 1191 O O . THR A 1 146 ? 2.225 2.688 10.813 1.00 95.31 146 THR A O 1
ATOM 1194 N N . LYS A 1 147 ? 0.072 2.925 11.408 1.00 93.19 147 LYS A N 1
ATOM 1195 C CA . LYS A 1 147 ? -0.141 1.540 11.851 1.00 93.19 147 LYS A CA 1
ATOM 1196 C C . LYS A 1 147 ? -0.463 0.585 10.699 1.00 93.19 147 LYS A C 1
ATOM 1198 O O . LYS A 1 147 ? -0.466 -0.623 10.918 1.00 93.19 147 LYS A O 1
ATOM 1203 N N . ILE A 1 148 ? -0.724 1.114 9.501 1.00 94.69 148 ILE A N 1
ATOM 1204 C CA . ILE A 1 148 ? -0.968 0.349 8.269 1.00 94.69 148 ILE A CA 1
ATOM 1205 C C . ILE A 1 148 ? 0.299 0.331 7.418 1.00 94.69 148 ILE A C 1
ATOM 1207 O O . ILE A 1 148 ? 0.776 -0.737 7.055 1.00 94.69 148 ILE A O 1
ATOM 1211 N N . VAL A 1 149 ? 0.871 1.503 7.129 1.00 96.19 149 VAL A N 1
ATOM 1212 C CA . VAL A 1 149 ? 2.167 1.631 6.450 1.00 96.19 149 VAL A CA 1
ATOM 1213 C C . VAL A 1 149 ? 3.217 1.899 7.517 1.00 96.19 149 VAL A C 1
ATOM 1215 O O . VAL A 1 149 ? 3.463 3.050 7.896 1.00 96.19 149 VAL A O 1
ATOM 1218 N N . ILE A 1 150 ? 3.795 0.818 8.027 1.00 94.94 150 ILE A N 1
ATOM 1219 C CA . ILE A 1 150 ? 4.689 0.833 9.179 1.00 94.94 150 ILE A CA 1
ATOM 1220 C C . ILE A 1 150 ? 6.089 1.250 8.735 1.00 94.94 150 ILE A C 1
ATOM 1222 O O . ILE A 1 150 ? 6.571 0.814 7.691 1.00 94.94 150 ILE A O 1
ATOM 1226 N N . SER A 1 151 ? 6.726 2.096 9.543 1.00 94.50 151 SER A N 1
ATOM 1227 C CA . SER A 1 151 ? 8.158 2.385 9.473 1.00 94.50 151 SER A CA 1
ATOM 1228 C C . SER A 1 151 ? 8.803 1.929 10.771 1.00 94.50 151 SER A C 1
ATOM 1230 O O . SER A 1 151 ? 8.432 2.417 11.834 1.00 94.50 151 SER A O 1
ATOM 1232 N N . GLU A 1 152 ? 9.750 1.007 10.678 1.00 92.62 152 GLU A N 1
ATOM 1233 C CA . GLU A 1 152 ? 10.508 0.473 11.807 1.00 92.62 152 GLU A CA 1
ATOM 1234 C C . GLU A 1 152 ? 11.964 0.916 11.665 1.00 92.62 152 GLU A C 1
ATOM 1236 O O . GLU A 1 152 ? 12.620 0.609 10.667 1.00 92.62 152 GLU A O 1
ATOM 1241 N N . SER A 1 153 ? 12.459 1.666 12.648 1.00 89.69 153 SER A N 1
ATOM 1242 C CA . SER A 1 153 ? 13.887 1.952 12.766 1.00 89.69 153 SER A CA 1
ATOM 1243 C C . SER A 1 153 ? 14.608 0.709 13.269 1.00 89.69 153 SER A C 1
ATOM 1245 O O . SER A 1 153 ? 14.145 0.040 14.190 1.00 89.69 153 SER A O 1
ATOM 1247 N N . THR A 1 154 ? 15.744 0.403 12.659 1.00 85.69 154 THR A N 1
ATOM 1248 C CA . THR A 1 154 ? 16.627 -0.688 13.078 1.00 85.69 154 THR A CA 1
ATOM 1249 C C . THR A 1 154 ? 17.792 -0.156 13.907 1.00 85.69 154 THR A C 1
ATOM 1251 O O . THR A 1 154 ? 18.090 1.039 13.891 1.00 85.69 154 THR A O 1
ATOM 1254 N N . THR A 1 155 ? 18.498 -1.059 14.589 1.00 82.88 155 THR A N 1
ATOM 1255 C CA . THR A 1 155 ? 19.736 -0.756 15.327 1.00 82.88 155 THR A CA 1
ATOM 1256 C C . THR A 1 155 ? 20.845 -0.178 14.438 1.00 82.88 155 THR A C 1
ATOM 1258 O O . THR A 1 155 ? 21.718 0.516 14.940 1.00 82.88 155 THR A O 1
ATOM 1261 N N . MET A 1 156 ? 20.787 -0.395 13.118 1.00 79.88 156 MET A N 1
ATOM 1262 C CA . MET A 1 156 ? 21.758 0.107 12.134 1.00 79.88 156 MET A CA 1
ATOM 1263 C C . MET A 1 156 ? 21.348 1.441 11.476 1.00 79.88 156 MET A C 1
ATOM 1265 O O . MET A 1 156 ? 21.791 1.747 10.371 1.00 79.88 156 MET A O 1
ATOM 1269 N N . ASN A 1 157 ? 20.473 2.235 12.110 1.00 81.81 157 ASN A N 1
ATOM 1270 C CA . ASN A 1 157 ? 19.966 3.517 11.583 1.00 81.81 157 ASN A CA 1
ATOM 1271 C C . ASN A 1 157 ? 19.281 3.407 10.196 1.00 81.81 157 ASN A C 1
ATOM 1273 O O . ASN A 1 157 ? 19.142 4.378 9.448 1.00 81.81 157 ASN A O 1
ATOM 1277 N N . GLU A 1 158 ? 18.829 2.205 9.835 1.00 87.06 158 GLU A N 1
ATOM 1278 C CA . GLU A 1 158 ? 18.056 1.949 8.625 1.00 87.06 158 GLU A CA 1
ATOM 1279 C C . GLU A 1 158 ? 16.564 1.898 8.970 1.00 87.06 158 GLU A C 1
ATOM 1281 O O . GLU A 1 158 ? 16.162 1.243 9.933 1.00 87.06 158 GLU A O 1
ATOM 1286 N N . VAL A 1 159 ? 15.734 2.561 8.159 1.00 93.00 159 VAL A N 1
ATOM 1287 C CA . VAL A 1 159 ? 14.270 2.480 8.258 1.00 93.00 159 VAL A CA 1
ATOM 1288 C C . VAL A 1 159 ? 13.751 1.413 7.304 1.00 93.00 159 VAL A C 1
ATOM 1290 O O . VAL A 1 159 ? 13.976 1.494 6.090 1.00 93.00 159 VAL A O 1
ATOM 1293 N N . ARG A 1 160 ? 12.998 0.459 7.850 1.00 95.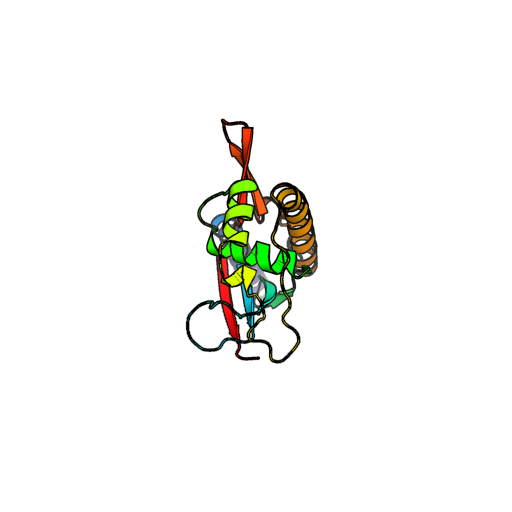50 160 ARG A N 1
ATOM 1294 C CA . ARG A 1 160 ? 12.297 -0.590 7.110 1.00 95.50 160 ARG A CA 1
ATOM 1295 C C . ARG A 1 160 ? 10.810 -0.283 7.019 1.00 95.50 160 ARG A C 1
ATOM 1297 O O . ARG A 1 160 ? 10.205 0.200 7.972 1.00 95.50 160 ARG A O 1
ATOM 1304 N N . TYR A 1 161 ? 10.228 -0.562 5.862 1.00 96.31 161 TYR A N 1
ATOM 1305 C CA . TYR A 1 161 ? 8.821 -0.339 5.567 1.00 96.31 161 TYR A CA 1
ATOM 1306 C C . TYR A 1 161 ? 8.109 -1.665 5.347 1.00 96.31 161 TYR A C 1
ATOM 1308 O O . TYR A 1 161 ? 8.643 -2.562 4.692 1.00 96.31 161 TYR A O 1
ATOM 1316 N N . ARG A 1 162 ? 6.883 -1.772 5.860 1.00 95.38 162 ARG A N 1
ATOM 1317 C CA . ARG A 1 162 ? 5.976 -2.892 5.583 1.00 95.38 162 ARG A CA 1
ATOM 1318 C C . ARG A 1 162 ? 4.521 -2.460 5.643 1.00 95.38 162 ARG A C 1
ATOM 1320 O O . ARG A 1 162 ? 4.178 -1.466 6.285 1.00 95.38 162 ARG A O 1
ATOM 1327 N N . LEU A 1 163 ? 3.667 -3.254 5.009 1.00 95.62 163 LEU A N 1
ATOM 1328 C CA . LEU A 1 163 ? 2.221 -3.109 5.082 1.00 95.62 163 LEU A CA 1
ATOM 1329 C C . LEU A 1 163 ? 1.657 -4.046 6.157 1.00 95.62 163 LEU A C 1
ATOM 1331 O O . LEU A 1 163 ? 1.865 -5.253 6.098 1.00 95.62 163 LEU A O 1
ATOM 1335 N N . LYS A 1 164 ? 0.917 -3.517 7.131 1.00 94.44 164 LYS A N 1
ATOM 1336 C CA . LYS A 1 164 ? 0.143 -4.310 8.095 1.00 94.44 164 LYS A CA 1
ATOM 1337 C C . LYS A 1 164 ? -1.321 -4.337 7.670 1.00 94.44 164 LYS A C 1
ATOM 1339 O O . LYS A 1 164 ? -2.120 -3.485 8.060 1.00 94.44 164 LYS A O 1
ATOM 1344 N N . ALA A 1 165 ? -1.654 -5.333 6.861 1.00 93.88 165 ALA A N 1
ATOM 1345 C CA . ALA A 1 165 ? -3.008 -5.588 6.402 1.00 93.88 165 ALA A CA 1
ATOM 1346 C C . ALA A 1 165 ? -3.194 -7.064 6.033 1.00 93.88 165 ALA A C 1
ATOM 1348 O O . ALA A 1 165 ? -2.248 -7.743 5.630 1.00 93.88 165 ALA A O 1
ATOM 1349 N N . SER A 1 166 ? -4.436 -7.534 6.104 1.00 93.56 166 SER A N 1
ATOM 1350 C CA . SER A 1 166 ? -4.868 -8.725 5.372 1.00 93.56 166 SER A CA 1
ATOM 1351 C C . SER A 1 166 ? -5.211 -8.300 3.947 1.00 93.56 166 SER A C 1
ATOM 1353 O O . SER A 1 166 ? -5.941 -7.327 3.765 1.00 93.56 166 SER A O 1
ATOM 1355 N N . VAL A 1 167 ? -4.670 -8.991 2.944 1.00 95.06 167 VAL A N 1
ATOM 1356 C CA . VAL A 1 167 ? -4.798 -8.593 1.537 1.00 95.06 167 VAL A CA 1
ATOM 1357 C C . VAL A 1 167 ? -5.463 -9.703 0.740 1.00 95.06 167 VAL A C 1
ATOM 1359 O O . VAL A 1 167 ? -5.136 -10.875 0.914 1.00 95.06 167 VAL A O 1
ATOM 1362 N N . ARG A 1 168 ? -6.389 -9.312 -0.133 1.00 95.19 168 ARG A N 1
ATOM 1363 C CA . ARG A 1 168 ? -6.964 -10.151 -1.180 1.00 95.19 168 ARG A CA 1
ATOM 1364 C C . ARG A 1 168 ? -6.667 -9.517 -2.534 1.00 95.19 168 ARG A C 1
ATOM 1366 O O . ARG A 1 168 ? -6.928 -8.327 -2.713 1.00 95.19 168 ARG A O 1
ATOM 1373 N N . TRP A 1 169 ? -6.189 -10.325 -3.469 1.00 94.94 169 TRP A N 1
ATOM 1374 C CA . TRP A 1 169 ? -6.101 -9.962 -4.878 1.00 94.94 169 TRP A CA 1
ATOM 1375 C C . TRP A 1 169 ? -7.353 -10.436 -5.609 1.00 94.94 169 TRP A C 1
ATOM 1377 O O . TRP A 1 169 ? -7.912 -11.493 -5.301 1.00 94.94 169 TRP A O 1
ATOM 1387 N N . GLN A 1 170 ? -7.841 -9.610 -6.523 1.00 94.56 170 GLN A N 1
ATOM 1388 C CA . GLN A 1 170 ? -8.922 -9.950 -7.435 1.00 94.56 170 GLN A CA 1
ATOM 1389 C C . GLN A 1 170 ? -8.467 -9.594 -8.844 1.00 94.56 170 GLN A C 1
ATOM 1391 O O . GLN A 1 170 ? -8.125 -8.443 -9.100 1.00 94.56 170 GLN A O 1
ATOM 1396 N N . HIS A 1 171 ? -8.512 -10.573 -9.736 1.00 92.31 171 HIS A N 1
ATOM 1397 C CA . HIS A 1 171 ? -8.116 -10.426 -11.129 1.00 92.31 171 HIS A CA 1
ATOM 1398 C C . HIS A 1 171 ? -9.363 -10.346 -12.008 1.00 92.31 171 HIS A C 1
ATOM 1400 O O . HIS A 1 171 ? -10.319 -11.099 -11.798 1.00 92.31 171 HIS A O 1
ATOM 1406 N N . SER A 1 172 ? -9.364 -9.424 -12.966 1.00 89.12 172 SER A N 1
ATOM 1407 C CA . SER A 1 172 ? -10.360 -9.338 -14.032 1.00 89.12 172 SER A CA 1
ATOM 1408 C C . SER A 1 172 ? -9.689 -9.307 -15.400 1.00 89.12 172 SER A C 1
ATOM 1410 O O . SER A 1 172 ? -8.601 -8.760 -15.575 1.00 89.12 172 SER A O 1
ATOM 1412 N N . GLU A 1 173 ? -10.354 -9.877 -16.401 1.00 85.31 173 GLU A N 1
ATOM 1413 C CA . GLU A 1 173 ? -9.907 -9.800 -17.800 1.00 85.31 173 GLU A CA 1
ATOM 1414 C C . GLU A 1 173 ? -10.086 -8.384 -18.390 1.00 85.31 173 GLU A C 1
ATOM 1416 O O . GLU A 1 173 ? -9.434 -8.030 -19.372 1.00 85.31 173 GLU A O 1
ATOM 1421 N N . LEU A 1 174 ? -10.937 -7.562 -17.758 1.00 75.31 174 LEU A N 1
ATOM 1422 C CA . LEU A 1 174 ? -11.337 -6.204 -18.155 1.00 75.31 174 LEU A CA 1
ATOM 1423 C C . LEU A 1 174 ? -10.822 -5.142 -17.182 1.00 75.31 174 LEU A C 1
ATOM 1425 O O . LEU A 1 174 ? -10.878 -5.411 -15.957 1.00 75.31 174 LEU A O 1
#

Radius of gyration: 18.84 Å; Cα contacts (8 Å, |Δi|>4): 291; chains: 1; bounding box: 62×28×55 Å

pLDDT: mean 88.29, std 9.75, range [50.44, 98.31]

Secondary structure (DSSP, 8-state):
-HHHHHHHHHHHHHHHHHHHHHHHHHH-EEEEEEEES--SSSS-TT-EEEEEEEEETTEEEE----HHHHHHHHHHHHTTTS-EEHHHHHHHHHH-HHHHTTTTTSSSS----PPPPHHHHHHHHHHHHHHHHHHHHHTT----GGGTEEEEE-TTSPEEEEE-EEEEEEE---

Sequence (174 aa):
MAKKNEFARVIRQVRVMTGEARRLRETGIRLLIRHRFWQRGECLPGEEVLGVWVIYRRREFAVPLSLRLRLLTDFLAAHRHVGQSAGQIAARMNIDEFYRRHGTNAKTKALMSSGMSRTAIKQQMMRLRLGFRLALKEARLSIDPTKIVISESTTMNEVRYRLKASVRWQHSEL

Foldseek 3Di:
DVVVVVVVVVVVVVVVVVVVVVCCVVQNWEKEWEWEQDDDDPLDQQIARPFMWTADPNDTFTQPDDSVLSLLVVLLLVVQVDFAFLQRSQVCLVPDRNNQRHNNSPPDDGPGDDGDDSVNSVVSLVVSQVSVVVSCVVVVHPDRSCVQFPWDQDPVRTTTTHGRHHYDYDYYSD

Solvent-accessible surface area (backbone atoms only — not comparable to full-atom values): 9363 Å² total; per-residue (Å²): 118,70,71,62,55,52,52,54,49,50,53,53,50,50,54,52,51,54,51,52,54,49,47,42,68,73,50,29,52,38,36,40,38,36,34,21,34,49,88,80,83,79,92,54,61,15,26,27,71,73,44,41,26,42,52,53,97,95,40,76,30,65,36,75,59,56,70,72,51,35,53,51,49,52,54,32,59,79,42,32,91,51,68,38,35,42,57,56,51,21,53,50,50,58,70,36,53,41,53,52,35,21,21,54,54,42,98,54,87,54,58,68,50,76,71,56,48,43,74,52,41,61,57,46,53,57,51,48,32,51,21,45,41,54,23,30,55,74,69,71,45,97,65,64,30,61,70,32,54,33,74,44,79,45,99,81,81,44,56,22,39,27,33,40,50,43,78,42,82,45,78,31,66,102

Mean predicted aligned error: 6.75 Å

Nearest PDB structures (foldseek):
  6lwo-assembly2_D  TM=1.596E-01  e=3.995E-01  Homo sapiens
  5fyw-assembly1_U  TM=3.084E-01  e=9.122E+00  Saccharomyces cerevisiae